Protein AF-A0A3C1D5P8-F1 (afdb_monomer)

Foldseek 3Di:
DVVVVVVVVVLVCLVDPPSPRPVVCVVVCVVLVVQLVVLCVVQVDPVSVVVSVVSVVVSVVVVVVVVCVCVVPVD

Structure (mmCIF, N/CA/C/O backbone):
data_AF-A0A3C1D5P8-F1
#
_entry.id   AF-A0A3C1D5P8-F1
#
loop_
_atom_site.group_PDB
_atom_site.id
_atom_site.type_symbol
_atom_site.label_atom_id
_atom_site.label_alt_id
_atom_site.label_comp_id
_atom_site.label_asym_id
_atom_site.label_entity_id
_atom_site.label_seq_id
_atom_site.pdbx_PDB_ins_code
_atom_site.Cartn_x
_atom_site.Cartn_y
_atom_site.Cartn_z
_atom_site.occupancy
_atom_site.B_iso_or_equiv
_atom_site.auth_seq_id
_atom_site.auth_comp_id
_atom_site.auth_asym_id
_atom_site.auth_atom_id
_atom_site.pdbx_PDB_model_num
ATOM 1 N N . THR A 1 1 ? 29.044 1.324 7.093 1.00 76.19 1 THR A N 1
ATOM 2 C CA . THR A 1 1 ? 28.860 2.272 5.968 1.00 76.19 1 THR A CA 1
ATOM 3 C C . THR A 1 1 ? 28.676 1.577 4.623 1.00 76.19 1 THR A C 1
ATOM 5 O O . THR A 1 1 ? 27.743 1.932 3.921 1.00 76.19 1 THR A O 1
ATOM 8 N N . GLY A 1 2 ? 29.462 0.543 4.281 1.00 86.50 2 GLY A N 1
ATOM 9 C CA . GLY A 1 2 ? 29.337 -0.170 2.992 1.00 86.50 2 GLY A CA 1
ATOM 10 C C . GLY A 1 2 ? 27.954 -0.769 2.686 1.00 86.50 2 GLY A C 1
ATOM 11 O O . GLY A 1 2 ? 27.494 -0.674 1.556 1.00 86.50 2 GLY A O 1
ATOM 12 N N . ILE A 1 3 ? 27.243 -1.293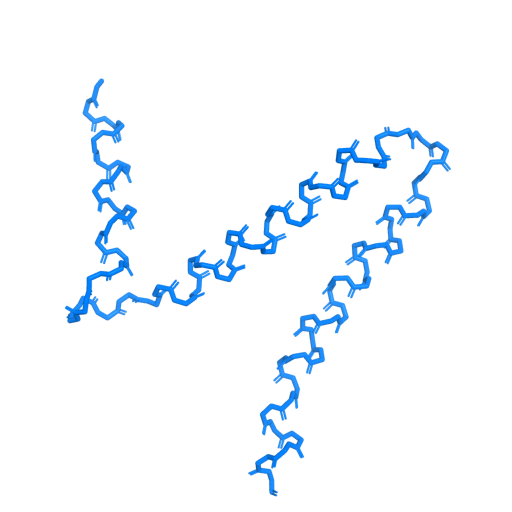 3.692 1.00 85.62 3 ILE A N 1
ATOM 13 C CA . ILE A 1 3 ? 25.892 -1.860 3.502 1.00 85.62 3 ILE A CA 1
ATOM 14 C C . ILE A 1 3 ? 24.881 -0.804 3.027 1.00 85.62 3 ILE A C 1
ATOM 16 O O . ILE A 1 3 ? 24.113 -1.072 2.111 1.00 85.62 3 ILE A O 1
ATOM 20 N N . ALA A 1 4 ? 24.901 0.404 3.599 1.00 85.06 4 ALA A N 1
ATOM 21 C CA . ALA A 1 4 ? 23.989 1.476 3.190 1.00 85.06 4 ALA A CA 1
ATOM 22 C C . ALA A 1 4 ? 24.260 1.939 1.747 1.00 85.06 4 ALA A C 1
ATOM 24 O O . ALA A 1 4 ? 23.327 2.236 1.006 1.00 85.06 4 ALA A O 1
ATOM 25 N N . ILE A 1 5 ? 25.533 1.940 1.338 1.00 88.81 5 ILE A N 1
ATOM 26 C CA . ILE A 1 5 ? 25.950 2.273 -0.030 1.00 88.81 5 ILE A CA 1
ATOM 27 C C . ILE A 1 5 ? 25.441 1.213 -1.014 1.00 88.81 5 ILE A C 1
ATOM 29 O O . ILE A 1 5 ? 24.822 1.557 -2.016 1.00 88.81 5 ILE A O 1
ATOM 33 N N . ILE A 1 6 ? 25.641 -0.073 -0.709 1.00 88.69 6 ILE A N 1
ATOM 34 C CA . ILE A 1 6 ? 25.168 -1.182 -1.553 1.00 88.69 6 ILE A CA 1
ATOM 35 C C . ILE A 1 6 ? 23.637 -1.183 -1.645 1.00 88.69 6 ILE A C 1
ATOM 37 O O . ILE A 1 6 ? 23.091 -1.408 -2.724 1.00 88.69 6 ILE A O 1
ATOM 41 N N . LEU A 1 7 ? 22.943 -0.889 -0.542 1.00 79.75 7 LEU A N 1
ATOM 42 C CA . LEU A 1 7 ? 21.487 -0.771 -0.509 1.00 79.75 7 LEU A CA 1
ATOM 43 C C . LEU A 1 7 ? 20.989 0.368 -1.412 1.00 79.75 7 LEU A C 1
ATOM 45 O O . LEU A 1 7 ? 20.088 0.153 -2.217 1.00 79.75 7 LEU A O 1
ATOM 49 N N . GLY A 1 8 ? 21.600 1.554 -1.323 1.00 81.06 8 GLY A N 1
ATOM 50 C CA . GLY A 1 8 ? 21.259 2.691 -2.182 1.00 81.06 8 GLY A CA 1
ATOM 51 C C . GLY A 1 8 ? 21.524 2.415 -3.664 1.00 81.06 8 GLY A C 1
ATOM 52 O O . GLY A 1 8 ? 20.697 2.747 -4.509 1.00 81.06 8 GLY A O 1
ATOM 53 N N . LEU A 1 9 ? 22.635 1.743 -3.981 1.00 83.81 9 LEU A N 1
ATOM 54 C CA . LEU A 1 9 ? 22.986 1.387 -5.356 1.00 83.81 9 LEU A CA 1
ATOM 55 C C . LEU A 1 9 ? 21.988 0.388 -5.962 1.00 83.81 9 LEU A C 1
ATOM 57 O O . LEU A 1 9 ? 21.510 0.600 -7.074 1.00 83.81 9 LEU A O 1
ATOM 61 N N . ASN A 1 10 ? 21.633 -0.664 -5.214 1.00 79.81 10 ASN A N 1
ATOM 62 C CA . ASN A 1 10 ? 20.622 -1.638 -5.639 1.00 79.81 10 ASN A CA 1
ATOM 63 C C . ASN A 1 10 ? 19.263 -0.974 -5.873 1.00 79.81 10 ASN A C 1
ATOM 65 O O . ASN A 1 10 ? 18.558 -1.342 -6.810 1.00 79.81 10 ASN A O 1
ATOM 69 N N . LEU A 1 11 ? 18.925 0.036 -5.066 1.00 77.06 11 LEU A N 1
ATOM 70 C CA . LEU A 1 11 ? 17.705 0.808 -5.251 1.00 77.06 11 LEU A CA 1
ATOM 71 C C . LEU A 1 11 ? 17.718 1.558 -6.589 1.00 77.06 11 LEU A C 1
ATOM 73 O O . LEU A 1 11 ? 16.752 1.462 -7.328 1.00 77.06 11 LEU A O 1
ATOM 77 N N . VAL A 1 12 ? 18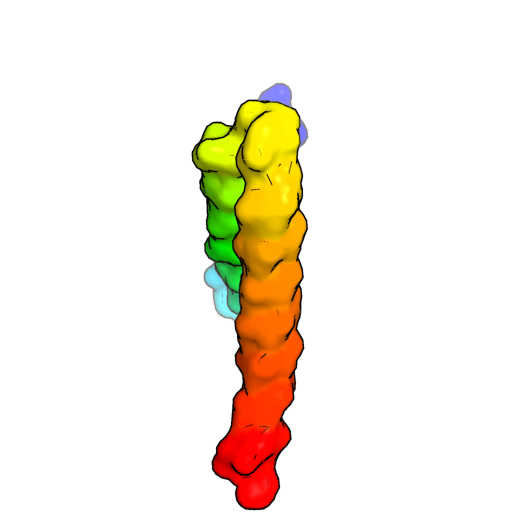.805 2.266 -6.919 1.00 78.81 12 VAL A N 1
ATOM 78 C CA . VAL A 1 12 ? 18.904 3.100 -8.134 1.00 78.81 12 VAL A CA 1
ATOM 79 C C . VAL A 1 12 ? 18.992 2.263 -9.410 1.00 78.81 12 VAL A C 1
ATOM 81 O O . VAL A 1 12 ? 18.346 2.607 -10.398 1.00 78.81 12 VAL A O 1
ATOM 84 N N . ILE A 1 13 ? 19.739 1.152 -9.397 1.00 78.31 13 ILE A N 1
ATOM 85 C CA . ILE A 1 13 ? 19.898 0.262 -10.565 1.00 78.31 13 ILE A CA 1
ATOM 86 C C . ILE A 1 13 ? 18.540 -0.226 -11.078 1.00 78.31 13 ILE A C 1
ATOM 88 O O . ILE A 1 13 ? 18.339 -0.329 -12.287 1.00 78.31 13 ILE A O 1
ATOM 92 N N . GLY A 1 14 ? 17.584 -0.448 -10.172 1.00 70.44 14 GLY A N 1
ATOM 93 C CA . GLY A 1 14 ? 16.231 -0.858 -10.526 1.00 70.44 14 GLY A CA 1
ATOM 94 C C . GLY A 1 14 ? 15.468 0.130 -11.410 1.00 70.44 14 GLY A C 1
ATOM 95 O O . GLY A 1 14 ? 14.493 -0.288 -12.018 1.00 70.44 14 GLY A O 1
ATOM 96 N N . PHE A 1 15 ? 15.909 1.391 -11.516 1.00 74.44 15 PHE A N 1
ATOM 97 C CA . PHE A 1 15 ? 15.270 2.469 -12.286 1.00 74.44 15 PHE A CA 1
ATOM 98 C C . PHE A 1 15 ? 16.047 2.876 -13.549 1.00 74.44 15 PHE A C 1
ATOM 100 O O . PHE A 1 15 ? 15.613 3.783 -14.260 1.00 74.44 15 PHE A O 1
ATOM 107 N N . ILE A 1 16 ? 17.184 2.232 -13.849 1.00 79.25 16 ILE A N 1
ATOM 108 C CA . ILE A 1 16 ? 18.003 2.549 -15.028 1.00 79.25 16 ILE A CA 1
ATOM 109 C C . ILE A 1 16 ? 17.531 1.712 -16.236 1.00 79.25 16 ILE A C 1
ATOM 111 O O . ILE A 1 16 ? 17.561 0.477 -16.174 1.00 79.25 16 ILE A O 1
ATOM 115 N N . PRO A 1 17 ? 17.131 2.341 -17.361 1.00 69.31 17 PRO A N 1
ATOM 116 C CA . PRO A 1 17 ? 16.784 1.626 -18.590 1.00 69.31 17 PRO A CA 1
ATOM 117 C C . PRO A 1 17 ? 17.947 0.753 -19.092 1.00 69.31 17 PRO A C 1
ATOM 119 O O . PRO A 1 17 ? 19.095 1.186 -19.090 1.00 69.31 17 PRO A O 1
ATOM 122 N N . GLY A 1 18 ? 17.655 -0.473 -19.541 1.00 74.88 18 GLY A N 1
ATOM 123 C CA . GLY A 1 18 ? 18.656 -1.419 -20.068 1.00 74.88 18 GLY A CA 1
ATOM 124 C C . GLY A 1 18 ? 19.120 -2.505 -19.088 1.00 74.88 18 GLY A C 1
ATOM 125 O O . GLY A 1 18 ? 19.688 -3.501 -19.522 1.00 74.88 18 GLY A O 1
ATOM 126 N N . PHE A 1 19 ? 18.808 -2.383 -17.793 1.00 78.81 19 PHE A N 1
ATOM 127 C CA . PHE A 1 19 ? 19.124 -3.406 -16.782 1.00 78.81 19 PHE A CA 1
ATOM 128 C C . PHE A 1 19 ? 18.065 -4.521 -16.656 1.00 78.81 19 PHE A C 1
ATOM 130 O O . PHE A 1 19 ? 18.256 -5.455 -15.883 1.00 78.81 19 PHE A O 1
ATOM 137 N N . ASN A 1 20 ? 16.956 -4.447 -17.408 1.00 77.88 20 ASN A N 1
ATOM 138 C CA . ASN A 1 20 ? 15.830 -5.402 -17.373 1.00 77.88 20 ASN A CA 1
ATOM 139 C C . ASN A 1 20 ? 15.194 -5.612 -15.982 1.00 77.88 20 ASN A C 1
ATOM 141 O O . ASN A 1 20 ? 14.512 -6.607 -15.745 1.00 77.88 20 ASN A O 1
ATOM 145 N N . VAL A 1 21 ? 15.376 -4.667 -15.058 1.00 78.25 21 VAL A N 1
ATOM 146 C CA . VAL A 1 21 ? 14.702 -4.675 -13.758 1.00 78.25 21 VAL A CA 1
ATOM 147 C C . VAL A 1 21 ? 13.358 -3.965 -13.891 1.00 78.25 21 VAL A C 1
ATOM 149 O O . VAL A 1 21 ? 13.281 -2.850 -14.406 1.00 78.25 21 VAL A O 1
ATOM 152 N N . SER A 1 22 ? 12.280 -4.599 -13.419 1.00 81.44 22 SER A N 1
ATOM 153 C CA . SER A 1 22 ? 10.963 -3.958 -13.393 1.00 81.44 22 SER A CA 1
ATOM 154 C C . SER A 1 22 ? 10.922 -2.883 -12.305 1.00 81.44 22 SER A C 1
ATOM 156 O O . SER A 1 22 ? 10.586 -3.143 -11.146 1.00 81.44 22 SER A O 1
ATOM 158 N N . TRP A 1 23 ? 11.248 -1.646 -12.678 1.00 80.81 23 TRP A N 1
ATOM 159 C CA . TRP A 1 23 ? 11.034 -0.474 -11.828 1.00 80.81 23 TRP A CA 1
ATOM 160 C C . TRP A 1 23 ? 9.552 -0.317 -11.461 1.00 80.81 23 TRP A C 1
ATOM 162 O O . TRP A 1 23 ? 9.233 0.137 -10.364 1.00 80.81 23 TRP A O 1
ATOM 172 N N . GLN A 1 24 ? 8.638 -0.764 -12.333 1.00 86.50 24 GLN A N 1
ATOM 173 C CA . GLN A 1 24 ? 7.197 -0.754 -12.078 1.00 86.50 24 GLN A CA 1
ATOM 174 C C . GLN A 1 24 ? 6.838 -1.611 -10.861 1.00 86.50 24 GLN A C 1
ATOM 176 O O . GLN A 1 24 ? 6.034 -1.183 -10.037 1.00 86.50 24 GLN A O 1
ATOM 181 N N . ALA A 1 25 ? 7.461 -2.784 -10.704 1.00 86.50 25 ALA A N 1
ATOM 182 C CA . ALA A 1 25 ? 7.252 -3.633 -9.534 1.00 86.50 25 ALA A CA 1
ATOM 183 C C . ALA A 1 25 ? 7.748 -2.962 -8.242 1.00 86.50 25 ALA A C 1
ATOM 185 O O . ALA A 1 25 ? 7.082 -3.042 -7.211 1.00 86.50 25 ALA A O 1
ATOM 186 N N . HIS A 1 26 ? 8.875 -2.247 -8.301 1.00 84.50 26 HIS A N 1
ATOM 187 C CA . HIS A 1 26 ? 9.419 -1.519 -7.153 1.00 84.50 26 HIS A CA 1
ATOM 188 C C . HIS A 1 26 ? 8.527 -0.338 -6.753 1.00 84.50 26 HIS A C 1
ATOM 190 O O . HIS A 1 26 ? 8.174 -0.202 -5.582 1.00 84.50 26 HIS A O 1
ATOM 196 N N . VAL A 1 27 ? 8.116 0.492 -7.718 1.00 87.94 27 VAL A N 1
ATOM 197 C CA . VAL A 1 27 ? 7.216 1.631 -7.473 1.00 87.94 27 VAL A CA 1
ATOM 198 C C . VAL A 1 27 ? 5.850 1.151 -6.997 1.00 87.94 27 VAL A C 1
ATOM 200 O O . VAL A 1 27 ? 5.346 1.652 -5.995 1.00 87.94 27 VAL A O 1
ATOM 203 N N . GLY A 1 28 ? 5.270 0.152 -7.666 1.00 91.94 28 GLY A N 1
ATOM 204 C CA . GLY A 1 28 ? 3.997 -0.444 -7.267 1.00 91.94 28 GLY A CA 1
ATOM 205 C C . GLY A 1 28 ? 4.057 -1.011 -5.848 1.00 91.94 28 GLY A C 1
ATOM 206 O O . GLY A 1 28 ? 3.187 -0.717 -5.031 1.00 91.94 28 GLY A O 1
ATOM 207 N N . GLY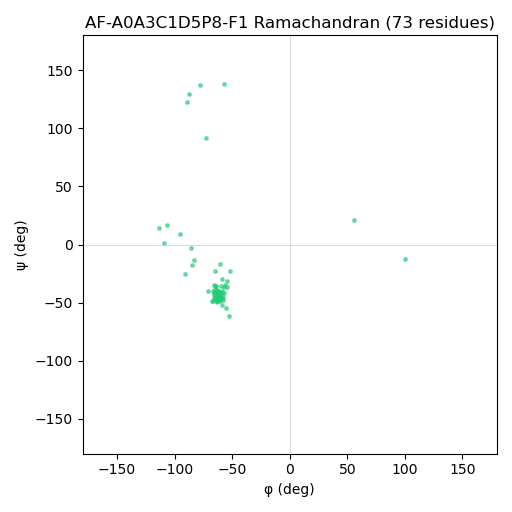 A 1 29 ? 5.126 -1.741 -5.520 1.00 92.06 29 GLY A N 1
ATOM 208 C CA . GLY A 1 29 ? 5.372 -2.257 -4.175 1.00 92.06 29 GLY A CA 1
ATOM 209 C C . GLY A 1 29 ? 5.504 -1.155 -3.122 1.00 92.06 29 GLY A C 1
ATOM 210 O O . GLY A 1 29 ? 4.919 -1.274 -2.047 1.00 92.06 29 GLY A O 1
ATOM 211 N N . LEU A 1 30 ? 6.205 -0.058 -3.429 1.00 91.62 30 LEU A N 1
ATOM 212 C CA . LEU A 1 30 ? 6.347 1.086 -2.524 1.00 91.62 30 LEU A CA 1
ATOM 213 C C . LEU A 1 30 ? 5.005 1.778 -2.268 1.00 91.62 30 LEU A C 1
ATOM 215 O O . LEU A 1 30 ? 4.677 2.062 -1.118 1.00 91.62 30 LEU A O 1
ATOM 219 N N . VAL A 1 31 ? 4.212 2.011 -3.315 1.00 96.12 31 VAL A N 1
ATOM 220 C CA . VAL A 1 31 ? 2.891 2.649 -3.203 1.00 96.12 31 VAL A CA 1
ATOM 221 C C . VAL A 1 31 ? 1.938 1.788 -2.372 1.00 96.12 31 VAL A C 1
ATOM 223 O O . VAL A 1 31 ? 1.332 2.280 -1.419 1.00 96.12 31 VAL A O 1
ATOM 226 N N . VAL A 1 32 ? 1.834 0.492 -2.682 1.00 97.69 32 VAL A N 1
ATOM 227 C CA . VAL A 1 32 ? 0.966 -0.438 -1.942 1.00 97.69 32 VAL A CA 1
ATOM 228 C C . VAL A 1 32 ? 1.458 -0.617 -0.504 1.00 97.69 32 VAL A C 1
ATOM 230 O O . VAL A 1 32 ? 0.655 -0.589 0.428 1.00 97.69 32 VAL A O 1
ATOM 233 N N . GLY A 1 33 ? 2.770 -0.743 -0.298 1.00 97.31 33 GLY A N 1
ATOM 234 C CA . GLY A 1 33 ? 3.376 -0.858 1.027 1.00 97.31 33 GLY A CA 1
ATOM 235 C C . GLY A 1 33 ? 3.121 0.370 1.902 1.00 97.31 33 GLY A C 1
ATOM 236 O O . GLY A 1 33 ? 2.727 0.225 3.059 1.00 97.31 33 GLY A O 1
ATOM 237 N N . ALA A 1 34 ? 3.266 1.578 1.346 1.00 97.81 34 ALA A N 1
ATOM 238 C CA . ALA A 1 34 ? 2.951 2.826 2.039 1.00 97.81 34 ALA A CA 1
ATOM 239 C C . ALA A 1 34 ? 1.463 2.913 2.413 1.00 97.81 34 ALA A C 1
ATOM 241 O O . ALA A 1 34 ? 1.136 3.297 3.536 1.00 97.81 34 ALA A O 1
ATOM 242 N N . LEU A 1 35 ? 0.562 2.500 1.515 1.00 98.44 35 LEU A N 1
ATOM 243 C CA . LEU A 1 35 ? -0.875 2.452 1.785 1.00 98.44 35 LEU A CA 1
ATOM 244 C C . LEU A 1 35 ? -1.214 1.469 2.915 1.00 98.44 35 LEU A C 1
ATOM 246 O O . LEU A 1 35 ? -1.948 1.818 3.838 1.00 98.44 35 LEU A O 1
ATOM 250 N N . VAL A 1 36 ? -0.652 0.259 2.885 1.00 98.44 36 VAL A N 1
ATOM 251 C CA . VAL A 1 36 ? -0.836 -0.739 3.950 1.00 98.44 36 VAL A CA 1
ATOM 252 C C . VAL A 1 36 ? -0.280 -0.225 5.281 1.00 98.44 36 VAL A C 1
ATOM 254 O O . VAL A 1 36 ? -0.960 -0.313 6.304 1.00 98.44 36 VAL A O 1
ATOM 257 N N . GLY A 1 37 ? 0.914 0.373 5.279 1.00 98.19 37 GLY A N 1
ATOM 258 C CA . GLY A 1 37 ? 1.499 1.007 6.462 1.00 98.19 37 GLY A CA 1
ATOM 259 C C . GLY A 1 37 ? 0.622 2.128 7.027 1.00 98.19 37 GLY A C 1
ATOM 260 O O . GLY A 1 37 ? 0.415 2.199 8.240 1.00 98.19 37 GLY A O 1
ATOM 261 N N . LEU A 1 38 ? 0.037 2.961 6.159 1.00 98.44 38 LEU A N 1
ATOM 262 C CA . LEU A 1 38 ? -0.919 3.996 6.547 1.00 98.44 38 LEU A CA 1
ATOM 263 C C . LEU A 1 38 ? -2.168 3.393 7.198 1.00 98.44 38 LEU A C 1
ATOM 265 O O . LEU A 1 38 ? -2.584 3.884 8.247 1.00 98.44 38 LEU A O 1
ATOM 269 N N . ILE A 1 39 ? -2.729 2.316 6.633 1.00 98.50 39 ILE A N 1
ATOM 270 C CA . ILE A 1 39 ? -3.877 1.605 7.217 1.00 98.50 39 ILE A CA 1
ATOM 271 C C . ILE A 1 39 ? -3.546 1.187 8.650 1.00 98.50 39 ILE A C 1
ATOM 273 O O . ILE A 1 39 ? -4.247 1.595 9.573 1.00 98.50 39 ILE A O 1
ATOM 277 N N . PHE A 1 40 ? -2.440 0.468 8.863 1.00 98.25 40 PHE A N 1
ATOM 278 C CA . PHE A 1 40 ? -2.024 0.057 10.207 1.00 98.25 40 PHE A CA 1
ATOM 279 C C . PHE A 1 40 ? -1.805 1.245 11.155 1.00 98.25 40 PHE A C 1
ATOM 281 O O . PHE A 1 40 ? -2.209 1.185 12.319 1.00 98.25 40 PHE A O 1
ATOM 288 N N . SER A 1 41 ? -1.217 2.341 10.665 1.00 98.06 41 SER A N 1
ATOM 289 C CA . SER A 1 41 ? -0.991 3.561 11.450 1.00 98.06 41 SER A CA 1
ATOM 290 C C . SER A 1 41 ? -2.304 4.162 11.970 1.00 98.06 41 SER A C 1
ATOM 292 O O . SER A 1 41 ? -2.435 4.463 13.162 1.00 98.06 41 SER A O 1
ATOM 294 N N . VAL A 1 42 ? -3.329 4.263 11.115 1.00 97.38 42 VAL A N 1
ATOM 295 C CA . VAL A 1 42 ? -4.621 4.879 11.471 1.00 97.38 42 VAL A CA 1
ATOM 296 C C . VAL A 1 42 ? -5.599 3.913 12.159 1.00 97.38 42 VAL A C 1
ATOM 298 O O . VAL A 1 42 ? -6.540 4.358 12.830 1.00 97.38 42 VAL A O 1
ATOM 301 N N . THR A 1 43 ? -5.385 2.596 12.055 1.00 97.62 43 THR A N 1
ATOM 302 C CA . THR A 1 43 ? -6.224 1.558 12.687 1.00 97.62 43 THR A CA 1
ATOM 303 C C . THR A 1 43 ? -5.585 0.867 13.891 1.00 97.62 43 THR A C 1
ATOM 305 O O . THR A 1 43 ? -6.110 -0.143 14.346 1.00 97.62 43 THR A O 1
ATOM 308 N N . ARG A 1 44 ? -4.528 1.436 14.488 1.00 95.19 44 ARG A N 1
ATOM 309 C CA . ARG A 1 44 ? -3.766 0.842 15.611 1.00 95.19 44 ARG A CA 1
ATOM 310 C C . ARG A 1 44 ? -4.576 0.363 16.830 1.00 95.19 44 ARG A C 1
ATOM 312 O O . ARG A 1 44 ? -4.084 -0.421 17.632 1.00 95.19 44 ARG A O 1
ATOM 319 N N . SER A 1 45 ? -5.787 0.885 17.038 1.00 96.44 45 SER A N 1
ATOM 320 C CA . SER A 1 45 ? -6.621 0.528 18.192 1.00 96.44 45 SER A CA 1
ATOM 321 C C . SER A 1 45 ? -7.292 -0.838 17.992 1.00 96.44 45 SER A C 1
ATOM 323 O O . SER A 1 45 ? -7.901 -1.045 16.942 1.00 96.44 45 SER A O 1
ATOM 325 N N . PRO A 1 46 ? -7.339 -1.720 19.012 1.00 93.56 46 PRO A N 1
ATOM 326 C CA . PRO A 1 46 ? -8.064 -2.993 18.930 1.00 93.56 46 PRO A CA 1
ATOM 327 C C . PRO A 1 46 ? -9.539 -2.845 18.531 1.00 93.56 46 PRO A C 1
ATOM 329 O O . PRO A 1 46 ? -10.082 -3.692 17.826 1.00 93.56 46 PRO A O 1
ATOM 332 N N . ARG A 1 47 ? -10.182 -1.729 18.908 1.00 97.25 47 ARG A N 1
ATOM 333 C CA . ARG A 1 47 ? -11.573 -1.421 18.528 1.00 97.25 47 ARG A CA 1
ATOM 334 C C . ARG A 1 47 ? -11.749 -1.212 17.018 1.00 97.25 47 ARG A C 1
ATOM 336 O O . ARG A 1 47 ? -12.849 -1.371 16.508 1.00 97.25 47 ARG A O 1
ATOM 343 N N . ARG A 1 48 ? -10.677 -0.870 16.295 1.00 97.25 48 ARG A N 1
ATOM 344 C CA . ARG A 1 48 ? -10.665 -0.648 14.839 1.00 97.25 48 ARG A CA 1
ATOM 345 C C . ARG A 1 48 ? -10.235 -1.887 14.049 1.00 97.25 48 ARG A C 1
ATOM 347 O O . ARG A 1 48 ? -10.069 -1.791 12.838 1.00 97.25 48 ARG A O 1
ATOM 354 N N . ARG A 1 49 ? -10.093 -3.056 14.688 1.00 97.06 49 ARG A N 1
ATOM 355 C CA . ARG A 1 49 ? -9.643 -4.290 14.021 1.00 97.06 49 ARG A CA 1
ATOM 356 C C . ARG A 1 49 ? -10.527 -4.681 12.835 1.00 97.06 49 ARG A C 1
ATOM 358 O O . ARG A 1 49 ? -9.998 -5.044 11.791 1.00 97.06 49 ARG A O 1
ATOM 365 N N . ALA A 1 50 ? -11.849 -4.566 12.971 1.00 97.94 50 ALA A N 1
ATOM 366 C CA . ALA A 1 50 ? -12.774 -4.845 11.872 1.00 97.94 50 ALA A CA 1
ATOM 367 C C . ALA A 1 50 ? -12.541 -3.904 10.677 1.00 97.94 50 ALA A C 1
ATOM 369 O O . ALA A 1 50 ? -12.448 -4.364 9.543 1.00 97.94 50 ALA A O 1
ATOM 370 N N . LEU A 1 51 ? -12.354 -2.604 10.938 1.00 98.06 51 LEU A N 1
ATOM 371 C CA . LEU A 1 51 ? -12.028 -1.617 9.907 1.00 98.06 51 LEU A CA 1
ATOM 372 C C . LEU A 1 51 ? -10.676 -1.912 9.246 1.00 98.06 51 LEU A C 1
ATOM 374 O O . LEU A 1 51 ? -10.569 -1.838 8.030 1.00 98.06 51 LEU A O 1
ATOM 378 N N . GLN A 1 52 ? -9.656 -2.283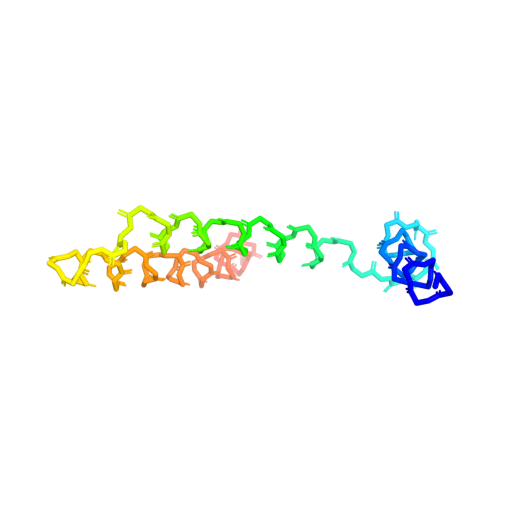 10.022 1.00 98.38 52 GLN A N 1
ATOM 379 C CA . GLN A 1 52 ? -8.351 -2.663 9.481 1.00 98.38 52 GLN A CA 1
ATOM 380 C C . GLN A 1 52 ? -8.469 -3.839 8.511 1.00 98.38 52 GLN A C 1
ATOM 382 O O . GLN A 1 52 ? -7.941 -3.777 7.406 1.00 98.38 52 GLN A O 1
ATOM 387 N N . ILE A 1 53 ? -9.186 -4.895 8.908 1.00 98.38 53 ILE A N 1
ATOM 388 C CA . ILE A 1 53 ? -9.417 -6.067 8.056 1.00 98.38 53 ILE A CA 1
ATOM 389 C C . ILE A 1 53 ? -10.167 -5.655 6.788 1.00 98.38 53 ILE A C 1
ATOM 391 O O . ILE A 1 53 ? -9.750 -6.034 5.699 1.00 98.38 53 ILE A O 1
ATOM 395 N N . ALA A 1 54 ? -11.220 -4.843 6.913 1.00 98.50 54 ALA A N 1
ATOM 396 C CA . ALA A 1 54 ? -11.985 -4.359 5.768 1.00 98.50 54 ALA A CA 1
ATOM 397 C C . ALA A 1 54 ? -11.120 -3.544 4.790 1.00 98.50 54 ALA A C 1
ATOM 399 O O . ALA A 1 54 ? -11.177 -3.779 3.587 1.00 98.50 54 ALA A O 1
ATOM 400 N N . LEU A 1 55 ? -10.278 -2.633 5.290 1.00 98.50 55 LEU A N 1
ATOM 401 C CA . LEU A 1 55 ? -9.379 -1.822 4.462 1.00 98.50 55 LEU A CA 1
ATOM 402 C C . LEU A 1 55 ? -8.309 -2.674 3.768 1.00 98.50 55 LEU A C 1
ATOM 404 O O . LEU A 1 55 ? -8.065 -2.494 2.579 1.00 98.50 55 LEU A O 1
ATOM 408 N N . LEU A 1 56 ? -7.699 -3.629 4.474 1.00 98.56 56 LEU A N 1
ATOM 409 C CA . LEU A 1 56 ? -6.716 -4.542 3.882 1.00 98.56 56 LEU A CA 1
ATOM 410 C C . LEU A 1 56 ? -7.354 -5.459 2.830 1.00 98.56 56 LEU A C 1
ATOM 412 O O . LEU A 1 56 ? -6.775 -5.666 1.765 1.00 98.56 56 LEU A O 1
ATOM 416 N N . ALA A 1 57 ? -8.561 -5.965 3.096 1.00 98.56 57 ALA A N 1
ATOM 417 C CA . ALA A 1 57 ? -9.327 -6.744 2.130 1.00 98.56 57 ALA A CA 1
ATOM 418 C C . ALA A 1 57 ? -9.679 -5.906 0.893 1.00 98.56 57 ALA A C 1
ATOM 420 O O . ALA A 1 57 ? -9.519 -6.383 -0.226 1.00 98.56 57 ALA A O 1
ATOM 421 N N . ALA A 1 58 ? -10.082 -4.645 1.073 1.00 98.44 58 ALA A N 1
ATOM 422 C CA . ALA A 1 58 ? -10.347 -3.728 -0.032 1.00 98.44 58 ALA A CA 1
ATOM 423 C C . ALA A 1 58 ? -9.097 -3.478 -0.892 1.00 98.44 58 ALA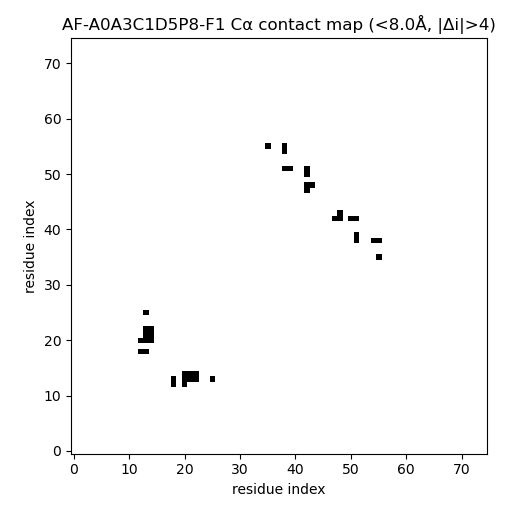 A C 1
ATOM 425 O O . ALA A 1 58 ? -9.195 -3.506 -2.116 1.00 98.44 58 ALA A O 1
ATOM 426 N N . VAL A 1 59 ? -7.917 -3.304 -0.280 1.00 98.44 59 VAL A N 1
ATOM 427 C CA . VAL A 1 59 ? -6.643 -3.197 -1.016 1.00 98.44 59 VAL A CA 1
ATOM 428 C C . VAL A 1 59 ? -6.377 -4.465 -1.828 1.00 98.44 59 VAL A C 1
ATOM 430 O O . VAL A 1 59 ? -6.100 -4.372 -3.021 1.00 98.44 59 VAL A O 1
ATOM 433 N N . ALA A 1 60 ? -6.505 -5.647 -1.220 1.00 98.12 60 ALA A N 1
ATOM 434 C CA . ALA A 1 60 ? -6.280 -6.915 -1.913 1.00 98.12 60 ALA A CA 1
ATOM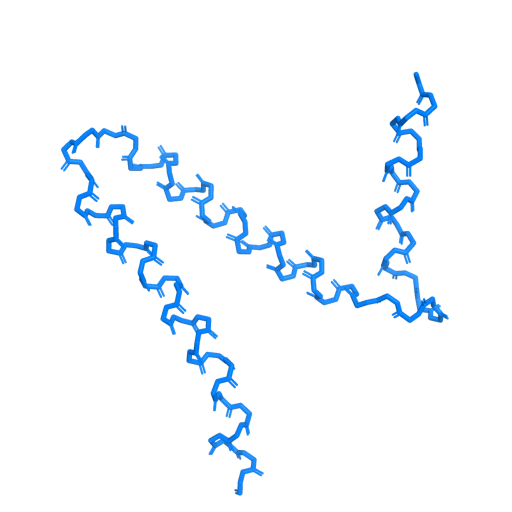 435 C C . ALA A 1 60 ? -7.248 -7.109 -3.092 1.00 98.12 60 ALA A C 1
ATOM 437 O O . ALA A 1 60 ? -6.817 -7.424 -4.199 1.00 98.12 60 ALA A O 1
ATOM 438 N N . LEU A 1 61 ? -8.543 -6.863 -2.878 1.00 98.25 61 LEU A N 1
ATOM 439 C CA . LEU A 1 61 ? -9.560 -6.947 -3.926 1.00 98.25 61 LEU A CA 1
ATOM 440 C C . LEU A 1 61 ? -9.313 -5.932 -5.045 1.00 98.25 61 LEU A C 1
ATOM 442 O O . LEU A 1 61 ? -9.444 -6.283 -6.212 1.00 98.25 61 LEU A O 1
ATOM 446 N N . GLY A 1 62 ? -8.910 -4.703 -4.712 1.00 97.75 62 GLY A N 1
ATOM 447 C CA . GLY A 1 62 ? -8.550 -3.685 -5.698 1.00 97.75 62 GLY A CA 1
ATOM 448 C C . GLY A 1 62 ? -7.366 -4.105 -6.572 1.00 97.75 62 GLY A C 1
ATOM 449 O O . GLY A 1 62 ? -7.407 -3.928 -7.787 1.00 97.75 62 GLY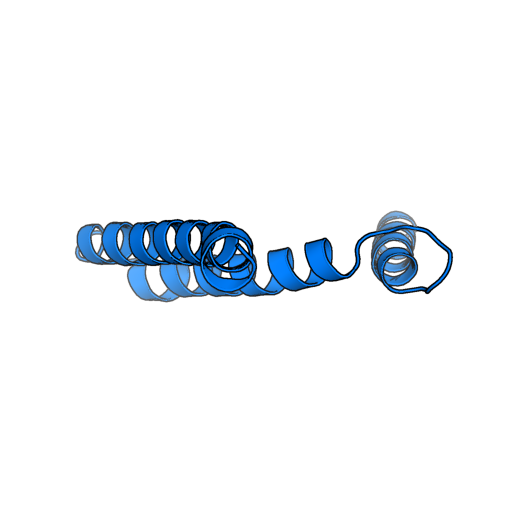 A O 1
ATOM 450 N N . LEU A 1 63 ? -6.341 -4.727 -5.981 1.00 96.88 63 LEU A N 1
ATOM 451 C CA . LEU A 1 63 ? -5.20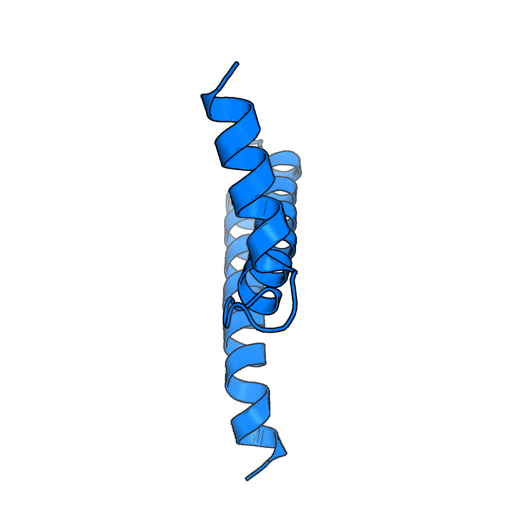0 -5.268 -6.726 1.00 96.88 63 LEU A CA 1
ATOM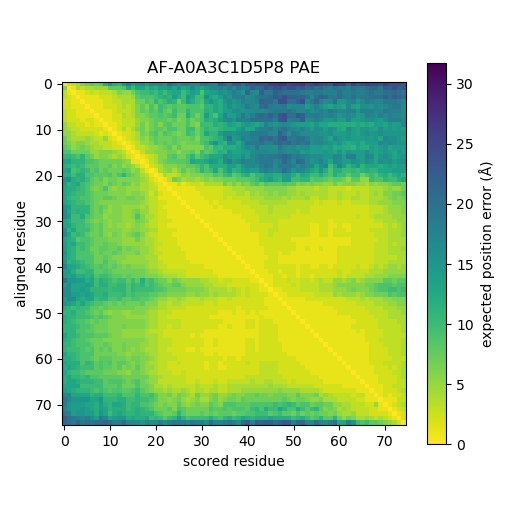 452 C C . LEU A 1 63 ? -5.600 -6.446 -7.624 1.00 96.88 63 LEU A C 1
ATOM 454 O O . LEU A 1 63 ? -5.152 -6.516 -8.766 1.00 96.88 63 LEU A O 1
ATOM 458 N N . VAL A 1 64 ? -6.472 -7.340 -7.147 1.00 97.00 64 VAL A N 1
ATOM 459 C CA . VAL A 1 64 ? -7.027 -8.429 -7.968 1.00 97.00 64 VAL A CA 1
ATOM 460 C C . VAL A 1 64 ? -7.864 -7.869 -9.121 1.00 97.00 64 VAL A C 1
ATOM 462 O O . VAL A 1 64 ? -7.715 -8.315 -10.252 1.00 97.00 64 VAL A O 1
ATOM 465 N N . ALA A 1 65 ? -8.696 -6.855 -8.883 1.00 95.94 65 ALA A N 1
ATOM 466 C CA . ALA A 1 65 ? -9.462 -6.202 -9.942 1.00 95.94 65 ALA A CA 1
ATOM 467 C C . ALA A 1 65 ? -8.543 -5.546 -10.987 1.00 95.94 65 ALA A C 1
ATOM 469 O O . ALA A 1 65 ? -8.780 -5.678 -12.186 1.00 95.94 65 ALA A O 1
ATOM 470 N N . LEU A 1 66 ? -7.456 -4.902 -10.547 1.00 94.06 66 LEU A N 1
ATOM 471 C CA . LEU A 1 66 ? -6.451 -4.322 -11.438 1.00 94.06 66 LEU A CA 1
ATOM 472 C C . LEU A 1 66 ? -5.709 -5.379 -12.264 1.00 94.06 66 LEU A C 1
ATOM 474 O O . LEU A 1 66 ? -5.414 -5.144 -13.432 1.00 94.06 66 LEU A O 1
ATOM 478 N N . LEU A 1 67 ? -5.451 -6.555 -11.692 1.00 93.81 67 LEU A N 1
ATOM 479 C CA . LEU A 1 67 ? -4.896 -7.694 -12.424 1.00 93.81 67 LEU A CA 1
ATOM 480 C C . LEU A 1 67 ? -5.853 -8.199 -13.515 1.00 93.81 67 LEU A C 1
ATOM 482 O O . LEU A 1 67 ? -5.406 -8.622 -14.579 1.00 93.81 67 LEU A O 1
ATOM 486 N N . LEU A 1 68 ? -7.160 -8.159 -13.255 1.00 94.19 68 LEU A N 1
ATOM 487 C CA . LEU A 1 68 ? -8.190 -8.643 -14.176 1.00 94.19 68 LEU A CA 1
ATOM 488 C C . LEU A 1 68 ? -8.591 -7.618 -15.250 1.00 94.19 68 LEU A C 1
ATOM 490 O O . LEU A 1 68 ? -9.223 -7.990 -16.236 1.00 94.19 68 LEU A O 1
ATOM 494 N N . LEU A 1 69 ? -8.200 -6.352 -15.094 1.00 93.06 69 LEU A N 1
ATOM 495 C CA . LEU A 1 69 ? -8.514 -5.260 -16.020 1.00 93.06 69 LEU A CA 1
ATOM 496 C C . LEU A 1 69 ? -8.000 -5.499 -17.455 1.00 93.06 69 LEU A C 1
ATOM 498 O O . LEU A 1 69 ? -8.810 -5.404 -18.376 1.00 93.06 69 LEU A O 1
ATOM 502 N N . PRO A 1 70 ? -6.708 -5.820 -17.684 1.00 89.69 70 PRO A N 1
ATOM 503 C CA . PRO A 1 70 ? -6.196 -6.061 -19.031 1.00 89.69 70 PRO A CA 1
ATOM 504 C C . PRO A 1 70 ? -6.909 -7.190 -19.774 1.00 89.69 70 PRO A C 1
ATOM 506 O O . PRO A 1 70 ? -7.279 -6.954 -20.919 1.00 89.69 70 PRO A O 1
ATOM 509 N N . PRO A 1 71 ? -7.151 -8.370 -19.165 1.00 89.69 71 PRO A N 1
ATOM 510 C CA . PRO A 1 71 ? -8.001 -9.355 -19.795 1.00 89.69 71 PRO A CA 1
ATOM 511 C C . PRO A 1 71 ? -9.339 -8.713 -20.183 1.00 89.69 71 PRO A C 1
ATOM 513 O O . PRO A 1 71 ? -9.607 -8.572 -21.364 1.00 89.69 71 PRO A O 1
ATOM 516 N N . VAL A 1 72 ? -10.119 -8.203 -19.223 1.00 88.25 72 VAL A N 1
ATOM 517 C CA . VAL A 1 72 ? -11.494 -7.711 -19.457 1.00 88.25 72 VAL A CA 1
ATOM 518 C C . VAL A 1 72 ? -11.608 -6.655 -20.564 1.00 88.25 72 VAL A C 1
ATOM 520 O O . VAL A 1 72 ? -12.613 -6.636 -21.270 1.00 88.25 72 VAL A O 1
ATOM 523 N N . LEU A 1 73 ? -10.619 -5.769 -20.698 1.00 91.75 73 LEU A N 1
ATOM 524 C CA . LEU A 1 73 ? -10.658 -4.655 -21.649 1.00 91.75 73 LEU A CA 1
ATOM 525 C C . LEU A 1 73 ? -10.061 -4.965 -23.025 1.00 91.75 73 LEU A C 1
ATOM 527 O O . LEU A 1 73 ? -10.403 -4.275 -23.982 1.00 91.75 73 LEU A O 1
ATOM 531 N N . PHE A 1 74 ? -9.141 -5.927 -23.115 1.00 87.25 74 PHE A N 1
ATOM 532 C CA . PHE A 1 74 ? -8.385 -6.216 -24.341 1.00 87.25 74 PHE A CA 1
ATOM 533 C C . PHE A 1 74 ? -8.707 -7.595 -24.942 1.00 87.25 74 PHE A C 1
ATOM 535 O O . PHE A 1 74 ? -7.951 -8.069 -25.793 1.00 87.25 74 PHE A O 1
ATOM 542 N N . PHE A 1 75 ? -9.797 -8.231 -24.499 1.00 61.22 75 PHE A N 1
ATOM 543 C CA . PHE A 1 75 ? -10.414 -9.373 -25.179 1.00 61.22 75 PHE A CA 1
ATOM 544 C C . PHE A 1 75 ? -11.166 -8.956 -26.445 1.00 61.22 75 PHE A C 1
ATOM 546 O O . PHE A 1 75 ? -11.824 -7.891 -26.421 1.00 61.22 75 PHE A O 1
#

Mean predicted aligned error: 6.82 Å

Radius of gyration: 17.18 Å; Cα contacts (8 Å, |Δi|>4): 20; chains: 1; bounding box: 42×14×44 Å

Sequence (75 aa):
TGIAIILGLNLVIGFIPGFNVSWQAHVGGLVVGALVGLIFSVTRSPRRRALQIALLAAVALGLVALLLLPPVLFF

Secondary structure (DSSP, 8-state):
-HHHHHHHHHHHHTTSTTS---HHHHHHHHHHHHHHHHHHHHT-SGGGHHHHHHHHHHHHHHHHHHHHHHHHHH-

Solvent-accessible surface area (backbone atoms only — not comparable to full-atom values): 4351 Å² total; per-residue (Å²): 113,69,67,64,52,53,53,52,49,59,58,54,54,33,70,46,89,89,67,85,49,66,37,64,60,54,52,50,48,50,54,52,49,52,52,54,52,48,48,51,65,79,30,70,48,80,90,32,45,67,57,41,52,52,52,53,49,49,52,52,51,50,52,53,50,59,66,47,43,61,59,75,71,71,110

pLDDT: mean 90.08, std 8.95, range [61.22, 98.56]